Protein AF-A0A8C2NVE1-F1 (afdb_monomer_lite)

Structure (mmCIF, N/CA/C/O backbone):
data_AF-A0A8C2NVE1-F1
#
_entry.id   AF-A0A8C2NVE1-F1
#
loop_
_atom_site.group_PDB
_atom_site.id
_atom_site.type_symbol
_atom_site.label_atom_id
_atom_site.label_alt_id
_atom_site.label_comp_id
_atom_site.label_asym_id
_atom_site.label_entity_id
_atom_site.label_seq_id
_atom_site.pdbx_PDB_ins_code
_atom_site.Cartn_x
_atom_site.Cartn_y
_atom_site.Cartn_z
_atom_site.occupancy
_atom_site.B_iso_or_equiv
_atom_site.auth_seq_id
_atom_site.auth_comp_id
_atom_site.auth_asym_id
_atom_site.auth_atom_id
_atom_site.pdbx_PDB_model_num
ATOM 1 N N . MET A 1 1 ? -12.880 21.729 28.522 1.00 54.81 1 MET A N 1
ATOM 2 C CA . MET A 1 1 ? -12.742 20.576 27.612 1.00 54.81 1 MET A CA 1
ATOM 3 C C . MET A 1 1 ? -12.119 19.470 28.434 1.00 54.81 1 MET A C 1
ATOM 5 O O . MET A 1 1 ? -11.011 19.667 28.912 1.00 54.81 1 MET A O 1
ATOM 9 N N . SER A 1 2 ? -12.866 18.413 28.735 1.00 58.34 2 SER A N 1
ATOM 10 C CA . SER A 1 2 ? -12.405 17.345 29.630 1.00 58.34 2 SER A CA 1
ATOM 11 C C . SER A 1 2 ? -11.492 16.390 28.860 1.00 58.34 2 SER A C 1
ATOM 13 O O . SER A 1 2 ? -11.838 15.992 27.749 1.00 58.34 2 SER A O 1
ATOM 15 N N . GLU A 1 3 ? -10.351 16.010 29.436 1.00 62.09 3 GLU A N 1
ATOM 16 C CA . GLU A 1 3 ? -9.341 15.127 28.817 1.00 62.09 3 GLU A CA 1
ATOM 17 C C . GLU A 1 3 ? -9.932 13.799 28.289 1.00 62.09 3 GLU A C 1
ATOM 19 O O . GLU A 1 3 ? -9.453 13.229 27.304 1.00 62.09 3 GLU A O 1
ATOM 24 N N . ASP A 1 4 ? -11.035 13.335 28.880 1.00 61.69 4 ASP A N 1
ATOM 25 C CA . ASP A 1 4 ? -11.772 12.146 28.444 1.00 61.69 4 ASP A CA 1
ATOM 26 C C . ASP A 1 4 ? -12.403 12.282 27.047 1.00 61.69 4 ASP A C 1
ATOM 28 O O . ASP A 1 4 ? -12.425 11.314 26.282 1.00 61.69 4 ASP A O 1
ATOM 32 N N . GLU A 1 5 ? -12.865 13.472 26.651 1.00 60.88 5 GLU A N 1
ATOM 33 C CA . GLU A 1 5 ? -13.410 13.697 25.303 1.00 60.88 5 GLU A CA 1
ATOM 34 C C . GLU A 1 5 ? -12.327 13.620 24.223 1.00 60.88 5 GLU A C 1
ATOM 36 O O . GLU A 1 5 ? -12.582 13.161 23.106 1.00 60.88 5 GLU A O 1
ATOM 41 N N . GLU A 1 6 ? -11.109 14.048 24.545 1.00 61.12 6 GLU A N 1
ATOM 42 C CA . GLU A 1 6 ? -9.967 14.020 23.632 1.00 61.12 6 GLU A CA 1
ATOM 43 C C . GLU A 1 6 ? -9.481 12.580 23.413 1.00 61.12 6 GLU A C 1
ATOM 45 O O . GLU A 1 6 ? -9.283 12.137 22.276 1.00 61.12 6 GLU A O 1
ATOM 50 N N . LYS A 1 7 ? -9.436 11.789 24.492 1.00 61.62 7 LYS A N 1
ATOM 51 C CA . LYS A 1 7 ? -9.124 10.352 24.451 1.00 61.62 7 LYS A CA 1
ATOM 52 C C . LYS A 1 7 ? -10.137 9.551 23.627 1.00 61.62 7 LYS A C 1
ATOM 54 O O . LYS A 1 7 ? -9.754 8.644 22.887 1.00 61.62 7 LYS A O 1
ATOM 59 N N . VAL A 1 8 ? -11.427 9.884 23.714 1.00 63.34 8 VAL A N 1
ATOM 60 C CA . VAL A 1 8 ? -12.491 9.229 22.929 1.00 63.34 8 VAL A CA 1
ATOM 61 C C . VAL A 1 8 ? -12.394 9.578 21.439 1.00 63.34 8 VAL A C 1
ATOM 63 O O . VAL A 1 8 ? -12.618 8.710 20.593 1.00 63.34 8 VAL A O 1
ATOM 66 N N . LYS A 1 9 ? -12.013 10.813 21.092 1.00 65.25 9 LYS A N 1
ATOM 67 C CA . LYS A 1 9 ? -11.811 11.231 19.692 1.00 65.25 9 LYS A CA 1
ATOM 68 C C . LYS A 1 9 ? -10.622 10.518 19.046 1.00 65.25 9 LYS A C 1
ATOM 70 O O . LYS A 1 9 ? -10.748 10.053 17.915 1.00 65.25 9 LYS A O 1
ATOM 75 N N . LEU A 1 10 ? -9.516 10.340 19.770 1.00 67.88 10 LEU A N 1
ATOM 76 C CA . LEU A 1 10 ? -8.341 9.610 19.274 1.00 67.88 10 LEU A CA 1
ATOM 77 C C . LEU A 1 10 ? -8.637 8.127 19.001 1.00 67.88 10 LEU A C 1
ATOM 79 O O . LEU A 1 10 ? -8.238 7.603 17.962 1.00 67.88 10 LEU A O 1
ATOM 83 N N . ARG A 1 11 ? -9.429 7.466 19.859 1.00 71.62 11 ARG A N 1
ATOM 84 C CA . ARG A 1 11 ? -9.875 6.075 19.629 1.00 71.62 11 ARG A CA 1
ATOM 85 C C . ARG A 1 11 ? -10.711 5.908 18.358 1.00 71.62 11 ARG A C 1
ATOM 87 O O . ARG A 1 11 ? -10.701 4.843 17.754 1.00 71.62 11 ARG A O 1
ATOM 94 N N . ARG A 1 12 ? -11.429 6.948 17.921 1.00 77.56 12 ARG A N 1
ATOM 95 C CA . ARG A 1 12 ? -12.182 6.919 16.651 1.00 77.56 12 ARG A CA 1
ATOM 96 C C . ARG A 1 12 ? -11.277 7.042 15.424 1.00 77.56 12 ARG A C 1
ATOM 98 O O . ARG A 1 12 ? -11.648 6.573 14.352 1.00 77.56 12 ARG A O 1
ATOM 105 N N . LEU A 1 13 ? -10.106 7.658 15.577 1.00 81.38 13 LEU A N 1
ATOM 106 C CA . LEU A 1 13 ? -9.102 7.818 14.523 1.00 81.38 13 LEU A CA 1
ATOM 107 C C . LEU A 1 13 ? -8.155 6.618 14.420 1.00 81.38 13 LEU A C 1
ATOM 109 O O . LEU A 1 13 ? -7.611 6.385 13.343 1.00 81.38 13 LEU A O 1
ATOM 113 N N . GLU A 1 14 ? -7.996 5.826 15.485 1.00 84.44 14 GLU A N 1
ATOM 114 C CA . GLU A 1 14 ? -7.155 4.621 15.481 1.00 84.44 14 GLU A CA 1
ATOM 115 C C . GLU A 1 14 ? -7.405 3.696 14.277 1.00 84.44 14 GLU A C 1
ATOM 117 O O . GLU A 1 14 ? -6.433 3.353 13.604 1.00 84.44 14 GLU A O 1
ATOM 122 N N . PRO A 1 15 ? -8.652 3.327 13.917 1.00 88.94 15 PRO A N 1
ATOM 123 C CA . PRO A 1 15 ? -8.896 2.469 12.758 1.00 88.94 15 PRO A CA 1
ATOM 124 C C . PRO A 1 15 ? -8.438 3.098 11.437 1.00 88.94 15 PRO A C 1
ATOM 126 O O . PRO A 1 15 ? -7.909 2.406 10.567 1.00 88.94 15 PRO A O 1
ATOM 129 N N . ALA A 1 16 ? -8.612 4.413 11.283 1.00 89.00 16 ALA A N 1
ATOM 130 C CA . ALA A 1 16 ? -8.190 5.136 10.089 1.00 89.00 16 ALA A CA 1
ATOM 131 C C . ALA A 1 16 ? -6.660 5.217 10.001 1.00 89.00 16 ALA A C 1
ATOM 133 O O . ALA A 1 16 ? -6.097 4.951 8.941 1.00 89.00 16 ALA A O 1
ATOM 134 N N . ILE A 1 17 ? -5.986 5.495 11.120 1.00 90.19 17 ILE A N 1
ATOM 135 C CA . ILE A 1 17 ? -4.522 5.517 11.213 1.00 90.19 17 ILE A CA 1
ATOM 136 C C . ILE A 1 17 ? -3.956 4.118 10.951 1.00 90.19 17 ILE A C 1
ATOM 138 O O . ILE A 1 17 ? -3.016 3.970 10.172 1.00 90.19 17 ILE A O 1
ATOM 142 N N . GLN A 1 18 ? -4.552 3.071 11.527 1.00 92.00 18 GLN A N 1
ATOM 143 C CA . GLN A 1 18 ? -4.150 1.687 11.275 1.00 92.00 18 GLN A CA 1
ATOM 144 C C . GLN A 1 18 ? -4.340 1.303 9.806 1.00 92.00 18 GLN A C 1
ATOM 146 O 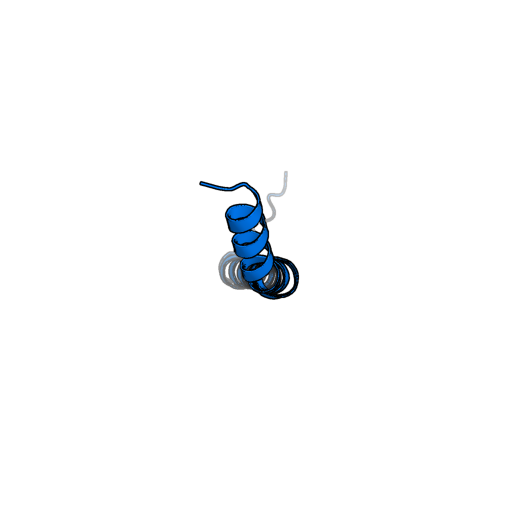O . GLN A 1 18 ? -3.442 0.711 9.212 1.00 92.00 18 GLN A O 1
ATOM 151 N N . LYS A 1 19 ? -5.468 1.669 9.186 1.00 93.56 19 LYS A N 1
ATOM 152 C CA . LYS A 1 19 ? -5.703 1.437 7.754 1.00 93.56 19 LYS A CA 1
ATOM 153 C C . LYS A 1 19 ? -4.686 2.185 6.893 1.00 93.56 19 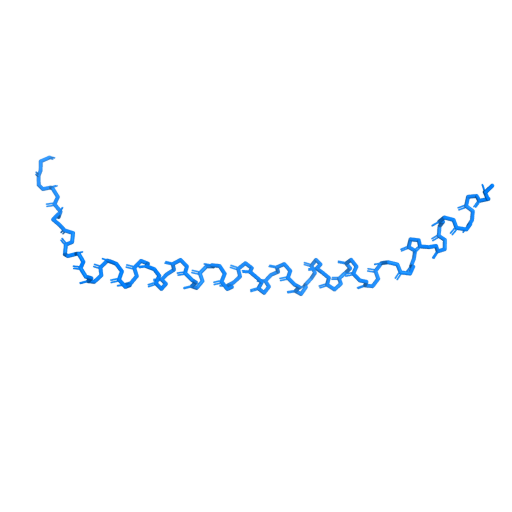LYS A C 1
ATOM 155 O O . LYS A 1 19 ? -4.141 1.616 5.951 1.00 93.56 19 LYS A O 1
ATOM 160 N N . PHE A 1 20 ? -4.416 3.445 7.220 1.00 93.19 20 PHE A N 1
ATOM 161 C CA . PHE A 1 20 ? -3.461 4.266 6.489 1.00 93.19 20 PHE A CA 1
ATOM 162 C C . PHE A 1 20 ? -2.052 3.667 6.559 1.00 93.19 20 PHE A C 1
ATOM 164 O O . PHE A 1 20 ? -1.433 3.402 5.533 1.00 93.19 20 PHE A O 1
ATOM 171 N N . THR A 1 21 ? -1.590 3.353 7.768 1.00 93.88 21 THR A N 1
ATOM 172 C CA . THR A 1 21 ? -0.243 2.820 8.014 1.00 93.88 21 THR A CA 1
ATOM 173 C C . THR A 1 21 ? -0.038 1.402 7.491 1.00 93.88 21 THR A C 1
ATOM 175 O O . THR A 1 21 ? 1.024 1.111 6.950 1.00 93.88 21 THR A O 1
ATOM 178 N N . LYS A 1 22 ? -1.033 0.516 7.618 1.00 94.06 22 LYS A N 1
ATOM 179 C CA . LYS A 1 22 ? -0.896 -0.896 7.224 1.00 94.06 22 LYS A CA 1
ATOM 180 C C . LYS A 1 22 ? -1.253 -1.180 5.772 1.00 94.06 22 LYS A C 1
ATOM 182 O O . LYS A 1 22 ? -0.826 -2.204 5.254 1.00 94.06 22 LYS A O 1
ATOM 187 N N . ILE A 1 23 ? -2.064 -0.336 5.134 1.00 94.38 23 ILE A N 1
ATOM 188 C CA . ILE A 1 23 ? -2.592 -0.620 3.791 1.00 94.38 23 ILE A CA 1
ATOM 189 C C . ILE A 1 23 ? -2.181 0.460 2.803 1.00 94.38 23 ILE A C 1
ATOM 191 O O . ILE A 1 23 ? -1.565 0.144 1.787 1.00 94.38 23 ILE A O 1
ATOM 195 N N . VAL A 1 24 ? -2.503 1.723 3.092 1.00 96.00 24 VAL A N 1
ATOM 196 C CA . VAL A 1 24 ? -2.298 2.821 2.134 1.00 96.00 24 VAL A CA 1
ATOM 197 C C . VAL A 1 24 ? -0.809 3.044 1.880 1.00 96.00 24 VAL A C 1
ATOM 199 O O . VAL A 1 24 ? -0.382 2.961 0.732 1.00 96.00 24 VAL A O 1
ATOM 202 N N . ILE A 1 25 ? -0.010 3.212 2.940 1.00 96.12 25 ILE A N 1
ATOM 203 C CA . ILE A 1 25 ? 1.434 3.456 2.809 1.00 96.12 25 ILE A CA 1
ATOM 204 C C . ILE A 1 25 ? 2.136 2.321 2.037 1.00 96.12 25 ILE A C 1
ATOM 206 O O . ILE A 1 25 ? 2.799 2.625 1.046 1.00 96.12 25 ILE A O 1
ATOM 210 N N . PRO A 1 26 ? 1.989 1.025 2.394 1.00 96.75 26 PRO A N 1
ATOM 211 C CA . PRO A 1 26 ? 2.650 -0.046 1.646 1.00 96.75 26 PRO A CA 1
ATOM 212 C C . PRO A 1 26 ? 2.210 -0.121 0.181 1.00 96.75 26 PRO A C 1
ATOM 214 O O . PRO A 1 26 ? 3.048 -0.303 -0.700 1.00 96.75 26 PRO A O 1
ATOM 217 N N . THR A 1 27 ? 0.914 0.073 -0.087 1.00 97.56 27 THR A N 1
ATOM 218 C CA . THR A 1 27 ? 0.367 0.046 -1.452 1.00 97.56 27 THR A CA 1
ATOM 219 C C . THR A 1 27 ? 0.962 1.159 -2.310 1.00 97.56 27 THR A C 1
ATOM 221 O O . THR A 1 27 ? 1.372 0.918 -3.447 1.00 97.56 27 THR A O 1
ATOM 224 N N . ASP A 1 28 ? 1.033 2.378 -1.779 1.00 96.69 28 ASP A N 1
ATOM 225 C CA . ASP A 1 28 ? 1.564 3.523 -2.516 1.00 96.69 28 ASP A CA 1
ATOM 226 C C . ASP A 1 28 ? 3.077 3.413 -2.726 1.00 96.69 28 ASP A C 1
ATOM 228 O O . ASP A 1 28 ? 3.566 3.732 -3.810 1.00 96.69 28 ASP A O 1
ATOM 232 N N . LEU A 1 29 ? 3.820 2.877 -1.751 1.00 97.38 29 LEU A N 1
ATOM 233 C CA . LEU A 1 29 ? 5.252 2.597 -1.905 1.00 97.38 29 LEU A CA 1
ATOM 234 C C . LEU A 1 29 ? 5.524 1.540 -2.983 1.00 97.38 29 LEU A C 1
ATOM 236 O O . LEU A 1 29 ? 6.442 1.703 -3.790 1.00 97.38 29 LEU A O 1
ATOM 240 N N . GLU A 1 30 ? 4.720 0.477 -3.049 1.00 96.88 30 GLU A N 1
ATOM 241 C CA . GLU A 1 30 ? 4.838 -0.532 -4.106 1.00 96.88 30 GLU A CA 1
ATOM 242 C C . GLU A 1 30 ? 4.549 0.072 -5.488 1.00 96.88 30 GLU A C 1
ATOM 244 O O . GLU A 1 30 ? 5.282 -0.170 -6.454 1.00 96.88 30 GLU A O 1
ATOM 249 N N . ARG A 1 31 ? 3.522 0.926 -5.576 1.00 96.88 31 ARG A N 1
ATOM 250 C CA . ARG A 1 31 ? 3.189 1.665 -6.801 1.00 96.88 31 ARG A CA 1
ATOM 251 C C . ARG A 1 31 ? 4.314 2.599 -7.223 1.00 96.88 31 ARG A C 1
ATOM 253 O O . ARG A 1 31 ? 4.669 2.590 -8.400 1.00 96.88 31 ARG A O 1
ATOM 260 N N . LEU A 1 32 ? 4.899 3.350 -6.291 1.00 96.88 32 LEU A N 1
ATOM 261 C CA . LEU A 1 32 ? 6.051 4.218 -6.543 1.00 96.88 32 LEU A CA 1
ATOM 262 C C . LEU A 1 32 ? 7.244 3.417 -7.067 1.00 96.88 32 LEU A C 1
ATOM 264 O O . LEU A 1 32 ? 7.825 3.789 -8.083 1.00 96.88 32 LEU A O 1
ATOM 268 N N . ARG A 1 33 ? 7.556 2.270 -6.454 1.00 95.31 33 ARG A N 1
ATOM 269 C CA . ARG A 1 33 ? 8.638 1.389 -6.915 1.00 95.31 33 ARG A CA 1
ATOM 270 C C . ARG A 1 33 ? 8.384 0.861 -8.326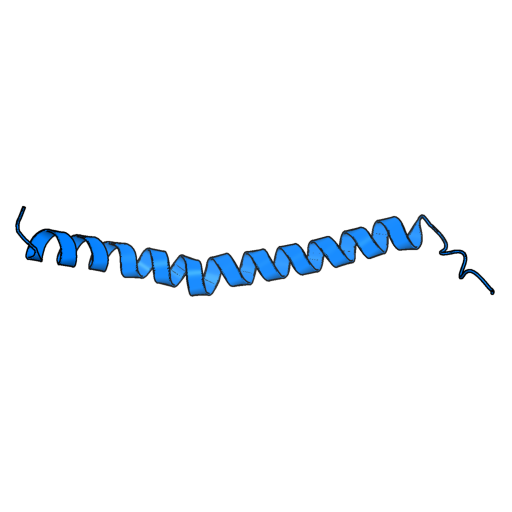 1.00 95.31 33 ARG A C 1
ATOM 272 O O . ARG A 1 33 ? 9.279 0.872 -9.169 1.00 95.31 33 ARG A O 1
ATOM 279 N N . LYS A 1 34 ? 7.158 0.416 -8.613 1.00 95.69 34 LYS A N 1
ATOM 280 C CA . LYS A 1 34 ? 6.773 -0.032 -9.959 1.00 95.69 34 LYS A CA 1
ATOM 281 C C . LYS A 1 34 ? 6.852 1.110 -10.970 1.00 95.69 34 LYS A C 1
ATOM 283 O O . LYS A 1 34 ? 7.295 0.899 -12.095 1.00 95.69 34 LYS A O 1
ATOM 288 N N . HIS A 1 35 ? 6.439 2.310 -10.573 1.00 95.31 35 HIS A N 1
ATOM 289 C CA . HIS A 1 35 ? 6.513 3.496 -11.411 1.00 95.31 35 HIS A CA 1
ATOM 290 C C . HIS A 1 35 ? 7.963 3.868 -11.734 1.00 95.31 35 HIS A C 1
ATOM 292 O O . HIS A 1 35 ? 8.267 4.083 -12.903 1.00 95.31 35 HIS A O 1
ATOM 298 N N . GLN A 1 36 ? 8.865 3.831 -10.749 1.00 92.06 36 GLN A N 1
ATOM 299 C CA . GLN A 1 36 ? 10.300 4.030 -10.961 1.00 92.06 36 GLN A CA 1
ATOM 300 C C . GLN A 1 36 ? 10.856 3.033 -11.986 1.00 92.06 36 GLN A C 1
ATOM 302 O O . GLN A 1 36 ? 11.474 3.444 -12.962 1.00 92.06 36 GLN A O 1
ATOM 307 N N . ILE A 1 37 ? 10.572 1.736 -11.825 1.00 92.25 37 ILE A N 1
ATOM 308 C CA . ILE A 1 37 ? 11.021 0.701 -12.771 1.00 92.25 37 ILE A CA 1
ATOM 309 C C . ILE A 1 37 ? 10.451 0.949 -14.172 1.00 92.25 37 ILE A C 1
ATOM 311 O O . ILE A 1 37 ? 11.134 0.737 -15.169 1.00 92.25 37 ILE A O 1
ATOM 315 N N . ASN A 1 38 ? 9.192 1.376 -14.274 1.00 90.62 38 ASN A N 1
ATOM 316 C CA . ASN A 1 38 ? 8.583 1.688 -15.563 1.00 90.62 38 ASN A CA 1
ATOM 317 C C . ASN A 1 38 ? 9.252 2.897 -16.224 1.00 90.62 38 ASN A C 1
ATOM 319 O O . ASN A 1 38 ? 9.512 2.840 -17.420 1.00 90.62 38 ASN A O 1
ATOM 323 N N . ILE A 1 39 ? 9.567 3.949 -15.464 1.00 90.75 39 ILE A N 1
ATOM 324 C CA . ILE A 1 39 ? 10.349 5.095 -15.943 1.00 90.75 39 ILE A CA 1
ATOM 325 C C . ILE A 1 39 ? 11.716 4.606 -16.434 1.00 90.75 39 ILE A C 1
ATOM 327 O O . ILE A 1 39 ? 12.066 4.843 -17.585 1.00 90.75 39 ILE A O 1
ATOM 331 N N . GLU A 1 40 ? 12.458 3.858 -15.619 1.00 88.69 40 GLU A N 1
ATOM 332 C CA . GLU A 1 40 ? 13.772 3.320 -15.992 1.00 88.69 40 GLU A CA 1
ATOM 333 C C . GLU A 1 40 ? 13.709 2.436 -17.241 1.00 88.69 40 GLU A C 1
ATOM 335 O O . GLU A 1 40 ? 14.579 2.526 -18.098 1.00 88.69 40 GLU A O 1
ATOM 340 N N . LYS A 1 41 ? 12.667 1.613 -17.395 1.00 86.50 41 LYS A N 1
ATOM 341 C CA . LYS A 1 41 ? 12.469 0.802 -18.602 1.00 86.50 41 LYS A CA 1
ATOM 342 C C . LYS A 1 41 ? 12.164 1.656 -19.822 1.00 86.50 41 LYS A C 1
ATOM 344 O O . LYS A 1 41 ? 12.783 1.449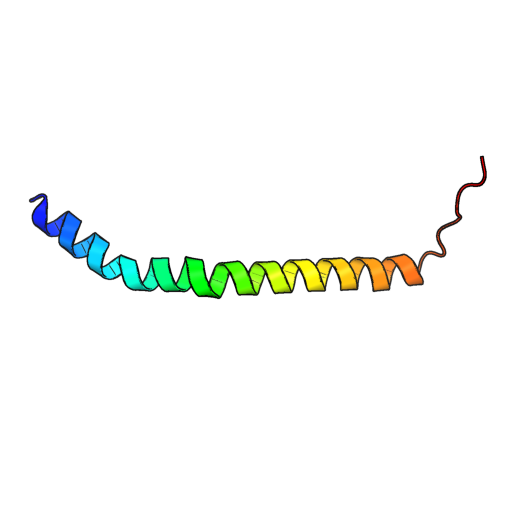 -20.856 1.00 86.50 41 LYS A O 1
ATOM 349 N N . VAL A 1 42 ? 11.223 2.591 -19.712 1.00 86.12 42 VAL A N 1
ATOM 350 C CA . VAL A 1 42 ? 10.813 3.451 -20.830 1.00 86.12 42 VAL A CA 1
ATOM 351 C C . VAL A 1 42 ? 11.997 4.300 -21.282 1.00 86.12 42 VAL A C 1
ATOM 353 O O . VAL A 1 42 ? 12.392 4.237 -22.442 1.00 86.12 42 VAL A O 1
ATOM 356 N N . PHE A 1 43 ? 12.624 5.034 -20.368 1.00 78.81 43 PHE A N 1
ATOM 357 C CA . PHE A 1 43 ? 13.718 5.941 -20.707 1.00 78.81 43 PHE A CA 1
ATOM 358 C C . PHE A 1 43 ? 15.051 5.216 -20.932 1.00 78.81 43 PHE A C 1
ATOM 360 O O . PHE A 1 43 ? 15.814 5.618 -21.802 1.00 78.81 43 PHE A O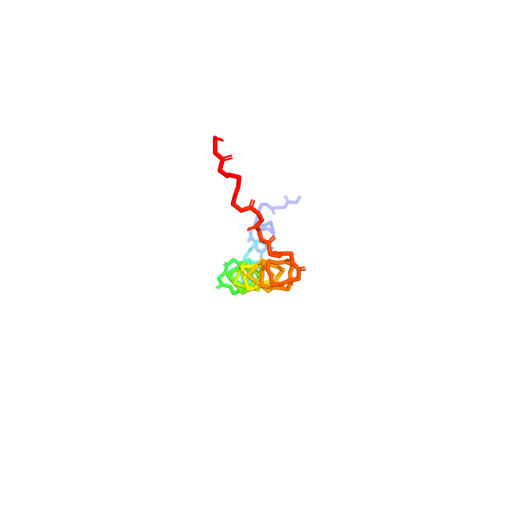 1
ATOM 367 N N . GLY A 1 44 ? 15.323 4.120 -20.222 1.00 69.88 44 GLY A N 1
ATOM 368 C CA . GLY A 1 44 ? 16.536 3.316 -20.399 1.00 69.88 44 GLY A CA 1
ATOM 369 C C . GLY A 1 44 ? 16.527 2.417 -21.639 1.00 69.88 44 GLY A C 1
ATOM 370 O O . GLY A 1 44 ? 17.593 2.013 -22.090 1.00 69.88 44 GLY A O 1
ATOM 371 N N . GLN A 1 45 ? 15.360 2.106 -22.218 1.00 62.59 45 GLN A N 1
ATOM 372 C CA . GLN A 1 45 ? 15.274 1.462 -23.539 1.00 62.59 45 GLN A CA 1
ATOM 373 C C . GLN A 1 45 ? 15.291 2.475 -24.688 1.00 62.59 45 GLN A C 1
ATOM 375 O O . GLN A 1 45 ? 15.780 2.153 -25.767 1.00 62.59 45 GLN A O 1
ATOM 380 N N . LEU A 1 46 ? 14.779 3.691 -24.469 1.00 58.03 46 LEU A N 1
ATOM 381 C CA . LEU A 1 46 ? 14.811 4.770 -25.464 1.00 58.03 46 LEU A CA 1
ATOM 382 C C . LEU A 1 46 ? 16.180 5.457 -25.564 1.00 58.03 46 LEU A C 1
ATOM 384 O O . LEU A 1 46 ? 16.492 6.042 -26.598 1.00 58.03 46 LEU A O 1
ATOM 388 N N . ILE A 1 47 ? 17.009 5.361 -24.523 1.00 54.81 47 ILE A N 1
ATOM 389 C CA . ILE A 1 47 ? 18.379 5.869 -24.518 1.00 54.81 47 ILE A CA 1
ATOM 390 C C . ILE A 1 47 ? 19.303 4.657 -24.375 1.00 54.81 47 ILE A C 1
ATOM 392 O O . ILE A 1 47 ? 19.462 4.164 -23.256 1.00 54.81 47 ILE A O 1
ATOM 396 N N . PRO A 1 48 ? 19.927 4.143 -25.455 1.00 54.03 48 PRO A N 1
ATOM 397 C CA . PRO A 1 48 ? 21.029 3.212 -25.282 1.00 54.03 48 PRO A CA 1
ATOM 398 C C . PRO A 1 48 ? 22.069 3.954 -24.449 1.00 54.03 48 PRO A C 1
ATOM 400 O O . PRO A 1 48 ? 22.630 4.956 -24.893 1.00 54.03 48 PRO A O 1
ATOM 403 N N . THR A 1 49 ? 22.266 3.522 -23.204 1.00 58.50 49 THR A N 1
ATOM 404 C CA . THR A 1 49 ? 23.314 4.087 -22.368 1.00 58.50 49 THR A CA 1
ATOM 405 C C . THR A 1 49 ? 24.615 3.851 -23.115 1.00 58.50 49 THR A C 1
ATOM 407 O O . THR A 1 49 ? 25.087 2.721 -23.252 1.00 58.50 49 THR A O 1
ATOM 410 N N . THR A 1 50 ? 25.191 4.926 -23.653 1.00 55.94 50 THR A N 1
ATOM 411 C CA . THR A 1 50 ? 26.610 4.958 -23.958 1.00 55.94 50 THR A CA 1
ATOM 412 C C . THR A 1 50 ? 27.277 4.701 -22.622 1.00 55.94 50 THR A C 1
ATOM 414 O O . THR A 1 50 ? 27.421 5.610 -21.805 1.00 55.94 50 THR A O 1
ATOM 417 N N . LYS A 1 51 ? 27.595 3.433 -22.347 1.00 53.69 51 LYS A N 1
ATOM 418 C CA . LYS A 1 51 ? 28.598 3.088 -21.355 1.00 53.69 51 LYS A CA 1
ATOM 419 C C . LYS A 1 51 ? 29.801 3.937 -21.736 1.00 53.69 51 LYS A C 1
ATOM 421 O O . LYS A 1 51 ? 30.402 3.694 -22.782 1.00 53.69 51 LYS A O 1
ATOM 426 N N . SER A 1 52 ? 30.065 4.988 -20.965 1.00 45.91 52 SER A N 1
ATOM 427 C CA . SER A 1 52 ? 31.289 5.751 -21.106 1.00 45.91 52 SER A CA 1
ATOM 428 C C . SER A 1 52 ? 32.409 4.769 -20.804 1.00 45.91 52 SER A C 1
ATOM 430 O O . SER A 1 52 ? 32.588 4.313 -19.677 1.00 45.91 52 SER A O 1
ATOM 432 N N . VAL A 1 53 ? 33.079 4.348 -21.869 1.00 54.84 53 VAL A N 1
ATOM 433 C CA . VAL A 1 53 ? 34.448 3.873 -21.789 1.00 54.84 53 VAL A CA 1
ATOM 434 C C . VAL A 1 53 ? 35.275 5.068 -21.318 1.00 54.84 53 VAL A C 1
ATOM 436 O O . VAL A 1 53 ? 35.111 6.157 -21.877 1.00 54.84 53 VAL A O 1
ATOM 439 N N . SER A 1 54 ? 36.189 4.809 -20.379 1.00 47.22 54 SER A N 1
ATOM 440 C CA . SER A 1 54 ? 37.180 5.705 -19.741 1.00 47.22 54 SER A CA 1
ATOM 441 C C . SER A 1 54 ? 36.798 6.190 -18.349 1.00 47.22 54 SER A C 1
ATOM 443 O O . SER A 1 54 ? 35.783 6.906 -18.218 1.00 47.22 54 SER A O 1
#

InterPro domains:
  IPR059001 STX17-like, N-terminal domain [PF26585] (11-42)

Organism: Capra hircus (NCBI:txid9925)

Sequence (54 aa):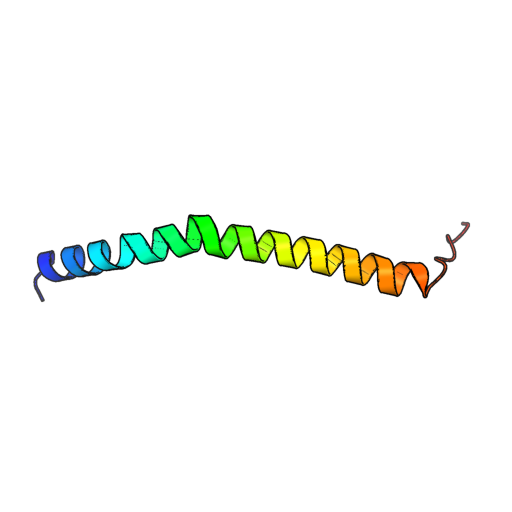
MSEDEEKVKLRRLEPAIQKFTKIVIPTDLERLRKHQINIEKVFGQLIPTTKSVS

Foldseek 3Di:
DDVVVVVVVVVVCVVVVCCCVVPVVVVVVVVVVVVVVVCCVVVCVVDVPPPDDD

Radius of gyration: 22.45 Å; chains: 1; bounding box: 51×22×55 Å

Secondary structure (DSSP, 8-state):
--HHHHHHHHHHHHHHHHHIIIIIHHHHHHHHHHHHHHHHHHHHHHS-------

pLDDT: mean 78.52, std 16.96, range [45.91, 97.56]